Protein AF-A0A942XTR0-F1 (afdb_monomer_lite)

pLDDT: mean 91.57, std 5.48, range [69.88, 97.44]

Structure (mmCIF, N/CA/C/O backbone):
data_AF-A0A942XTR0-F1
#
_entry.id   AF-A0A942XTR0-F1
#
loop_
_atom_site.group_PDB
_atom_site.id
_atom_site.type_symbol
_atom_site.label_atom_id
_atom_site.label_alt_id
_atom_site.label_comp_id
_atom_site.label_asym_id
_atom_site.label_entity_id
_atom_site.label_seq_id
_atom_site.pdbx_PDB_ins_code
_atom_site.Cartn_x
_atom_site.Cartn_y
_atom_site.Cartn_z
_atom_site.occupancy
_atom_site.B_iso_or_equiv
_atom_site.auth_seq_id
_atom_site.auth_comp_id
_atom_site.auth_asym_id
_atom_site.auth_atom_id
_atom_site.pdbx_PDB_model_num
ATOM 1 N N . MET A 1 1 ? -20.293 0.153 22.053 1.00 85.12 1 MET A N 1
ATOM 2 C CA . MET A 1 1 ? -19.085 0.660 22.754 1.00 85.12 1 MET A CA 1
ATOM 3 C C . MET A 1 1 ? -18.920 2.150 22.451 1.00 85.12 1 MET A C 1
ATOM 5 O O . MET A 1 1 ? -19.372 2.569 21.395 1.00 85.12 1 MET A O 1
ATOM 9 N N . LYS A 1 2 ? -18.337 2.951 23.357 1.00 89.31 2 LYS A N 1
ATOM 10 C CA . LYS A 1 2 ? -18.075 4.388 23.121 1.00 89.31 2 LYS A CA 1
ATOM 11 C C . LYS A 1 2 ? -16.704 4.626 22.470 1.00 89.31 2 LYS A C 1
ATOM 13 O O . LYS A 1 2 ? -15.791 3.819 22.650 1.00 89.31 2 LYS A O 1
ATOM 18 N N 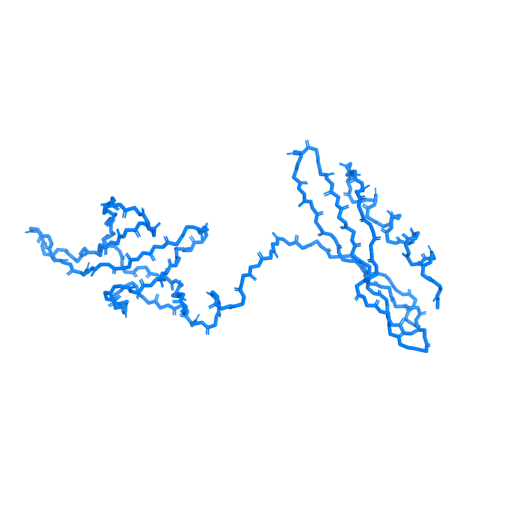. ARG A 1 3 ? -16.548 5.759 21.778 1.00 91.12 3 ARG A N 1
ATOM 19 C CA . ARG A 1 3 ? -15.318 6.154 21.067 1.00 91.12 3 ARG A CA 1
ATOM 20 C C . ARG A 1 3 ? -14.099 6.236 21.989 1.00 91.12 3 ARG A C 1
ATOM 22 O O . ARG A 1 3 ? -13.036 5.737 21.640 1.00 91.12 3 ARG A O 1
ATOM 29 N N . GLU A 1 4 ? -14.256 6.796 23.183 1.00 94.00 4 GLU A N 1
ATOM 30 C CA . GLU A 1 4 ? -13.162 6.980 24.147 1.00 94.00 4 GLU A CA 1
ATOM 31 C C . GLU A 1 4 ? -12.617 5.634 24.640 1.00 94.00 4 GLU A C 1
ATOM 33 O O . GLU A 1 4 ? -11.416 5.466 24.849 1.00 94.00 4 GLU A O 1
ATOM 38 N N . GLN A 1 5 ? -13.502 4.643 24.784 1.00 94.69 5 GLN A N 1
ATOM 39 C CA . GLN A 1 5 ? -13.109 3.289 25.154 1.00 94.69 5 GLN A CA 1
ATOM 40 C C . GLN A 1 5 ? -12.338 2.605 24.021 1.00 94.69 5 GLN A C 1
ATOM 42 O O . GLN A 1 5 ? -11.328 1.961 24.297 1.00 94.69 5 GLN A O 1
ATOM 47 N N . ALA A 1 6 ? -12.771 2.781 22.769 1.00 95.38 6 ALA A N 1
ATOM 48 C CA . ALA A 1 6 ? -12.061 2.259 21.603 1.00 95.38 6 ALA A CA 1
ATOM 49 C C . ALA A 1 6 ? -10.651 2.861 21.483 1.00 95.38 6 ALA A C 1
ATOM 51 O O . ALA A 1 6 ? -9.686 2.127 21.286 1.00 95.38 6 ALA A O 1
ATOM 52 N N . PHE A 1 7 ? -10.509 4.173 21.698 1.00 96.81 7 PHE A N 1
ATOM 53 C CA . PHE A 1 7 ? -9.204 4.842 21.737 1.00 96.81 7 PHE A CA 1
ATOM 54 C C . PHE A 1 7 ? -8.296 4.311 22.836 1.00 96.81 7 PHE A C 1
ATOM 56 O O . PHE A 1 7 ? -7.125 4.043 22.580 1.00 96.81 7 PHE A O 1
ATOM 63 N N . ARG A 1 8 ? -8.829 4.111 24.045 1.00 96.38 8 ARG A N 1
ATOM 64 C CA . ARG A 1 8 ? -8.055 3.529 25.144 1.00 96.38 8 ARG A CA 1
ATOM 65 C C . ARG A 1 8 ? -7.558 2.126 24.795 1.00 96.38 8 ARG A C 1
ATOM 67 O O . ARG A 1 8 ? -6.383 1.852 24.992 1.00 96.38 8 ARG A O 1
ATOM 74 N N . ILE A 1 9 ? -8.429 1.267 24.256 1.00 96.06 9 ILE A N 1
ATOM 75 C CA . ILE A 1 9 ? -8.065 -0.098 23.841 1.00 96.06 9 ILE A CA 1
ATOM 76 C C . ILE A 1 9 ? -6.969 -0.059 22.771 1.00 96.06 9 ILE A C 1
ATOM 78 O O . ILE A 1 9 ? -5.952 -0.728 22.927 1.00 96.06 9 ILE A O 1
ATOM 82 N N . ALA A 1 10 ? -7.143 0.755 21.726 1.00 96.31 10 ALA A N 1
ATOM 83 C CA . ALA A 1 10 ? -6.172 0.869 20.643 1.00 96.31 10 ALA A CA 1
ATOM 84 C C . ALA A 1 10 ? -4.813 1.382 21.133 1.00 96.31 10 ALA A C 1
ATOM 86 O O . ALA A 1 10 ? -3.788 0.788 20.814 1.00 96.31 10 ALA A O 1
ATOM 87 N N . ARG A 1 11 ? -4.807 2.428 21.972 1.00 95.31 11 ARG A N 1
ATOM 88 C CA . ARG A 1 11 ? -3.583 2.970 22.573 1.00 95.31 11 ARG A CA 1
ATOM 89 C C . ARG A 1 11 ? -2.844 1.916 23.389 1.00 95.31 11 ARG A C 1
ATOM 91 O O . ARG A 1 11 ? -1.642 1.758 23.223 1.00 95.31 11 ARG A O 1
ATOM 98 N N . THR A 1 12 ? -3.556 1.208 24.267 1.00 95.00 12 THR A N 1
ATOM 99 C CA . THR A 1 12 ? -2.960 0.169 25.114 1.00 95.00 12 THR A CA 1
ATOM 100 C C . THR A 1 12 ? -2.378 -0.963 24.280 1.00 95.00 12 THR A C 1
ATOM 102 O O . THR A 1 12 ? -1.271 -1.397 24.565 1.00 95.00 12 THR A O 1
ATOM 105 N N . LEU A 1 13 ? -3.095 -1.425 23.255 1.00 94.81 13 LEU A N 1
ATOM 106 C CA . LEU A 1 13 ? -2.636 -2.534 22.424 1.00 94.81 13 LEU A CA 1
ATOM 107 C C . LEU A 1 13 ? -1.425 -2.153 21.563 1.00 94.81 13 LEU A C 1
ATOM 109 O O . LEU A 1 13 ? -0.498 -2.942 21.436 1.00 94.81 13 LEU A O 1
ATOM 113 N N . VAL A 1 14 ? -1.413 -0.946 20.994 1.00 93.56 14 VAL A N 1
ATOM 114 C CA . VAL A 1 14 ? -0.281 -0.458 20.192 1.00 93.56 14 VAL A CA 1
ATOM 115 C C . VAL A 1 14 ? 0.947 -0.236 21.075 1.00 93.56 14 VAL A C 1
ATOM 117 O O . VAL A 1 14 ? 2.015 -0.730 20.751 1.00 93.56 14 VAL A O 1
ATOM 120 N N . ALA A 1 15 ? 0.803 0.367 22.257 1.00 91.00 15 ALA A N 1
ATOM 121 C CA . ALA A 1 15 ? 1.924 0.547 23.187 1.00 91.00 15 ALA A CA 1
ATOM 122 C C . ALA A 1 15 ? 2.555 -0.773 23.692 1.00 91.00 15 ALA A C 1
ATOM 124 O O . ALA A 1 15 ? 3.619 -0.743 24.297 1.00 91.00 15 ALA A O 1
ATOM 125 N N . GLN A 1 16 ? 1.917 -1.931 23.473 1.00 89.75 16 GLN A N 1
ATOM 126 C CA . GLN A 1 16 ? 2.488 -3.242 23.805 1.00 89.75 16 GLN A CA 1
ATOM 127 C C . GLN A 1 16 ? 3.433 -3.794 22.727 1.00 89.75 16 GLN A C 1
ATOM 129 O O . GLN A 1 16 ? 4.102 -4.792 22.989 1.00 89.75 16 GLN A O 1
ATOM 134 N N . THR A 1 17 ? 3.477 -3.222 21.517 1.00 80.00 17 THR A N 1
ATOM 135 C CA . THR A 1 17 ? 4.230 -3.833 20.410 1.00 80.00 17 THR A CA 1
ATOM 136 C C . THR A 1 17 ? 5.733 -3.604 20.467 1.00 80.00 17 THR A C 1
ATOM 138 O O . THR A 1 17 ? 6.472 -4.475 20.020 1.00 80.00 17 THR A O 1
ATOM 141 N N . SER A 1 18 ? 6.180 -2.442 20.950 1.00 69.88 18 SER A N 1
ATOM 142 C CA . SER A 1 18 ? 7.590 -2.047 21.084 1.00 69.88 18 SER A CA 1
ATOM 143 C C . SER A 1 18 ? 7.665 -0.650 21.723 1.00 69.88 18 SER A C 1
ATOM 145 O O . SER A 1 18 ? 6.623 -0.064 22.033 1.00 69.88 18 SER A O 1
ATOM 147 N N . ASP A 1 19 ? 8.872 -0.111 21.874 1.00 79.88 19 ASP A N 1
ATOM 148 C CA . ASP A 1 19 ? 9.129 1.275 22.258 1.00 79.88 19 ASP A CA 1
ATOM 149 C C . ASP A 1 19 ? 8.780 2.201 21.081 1.00 79.88 19 ASP A C 1
ATOM 151 O O . ASP A 1 19 ? 9.604 2.552 20.241 1.00 79.88 19 ASP A O 1
ATOM 155 N N . ILE A 1 20 ? 7.492 2.534 20.980 1.00 86.06 20 ILE A N 1
ATOM 156 C CA . ILE A 1 20 ? 6.943 3.442 19.970 1.00 86.06 20 ILE A CA 1
ATOM 157 C C . ILE A 1 20 ? 6.263 4.638 20.632 1.00 86.06 20 ILE A C 1
ATOM 159 O O . ILE A 1 20 ? 5.538 4.505 21.623 1.00 86.06 20 ILE A O 1
ATOM 163 N N . GLU A 1 21 ? 6.445 5.818 20.049 1.00 91.38 21 GLU A N 1
ATOM 164 C CA . GLU A 1 21 ? 5.759 7.033 20.471 1.00 91.38 21 GLU A CA 1
ATOM 165 C C . GLU A 1 21 ? 4.464 7.201 19.673 1.00 91.38 21 GLU A C 1
ATOM 167 O O . GLU A 1 21 ? 4.477 7.356 18.456 1.00 91.38 21 GLU A O 1
ATOM 172 N N . ILE A 1 22 ? 3.314 7.170 20.348 1.00 92.81 22 ILE A N 1
ATOM 173 C CA . ILE A 1 22 ? 2.017 7.362 19.686 1.00 92.81 22 ILE A CA 1
ATOM 174 C C . ILE A 1 22 ? 1.783 8.854 19.432 1.00 92.81 22 ILE A C 1
ATOM 176 O O . ILE A 1 22 ? 1.663 9.627 20.383 1.00 92.81 22 ILE A O 1
ATOM 180 N N . VAL A 1 23 ? 1.624 9.221 18.159 1.00 93.81 23 VAL A N 1
ATOM 181 C CA . VAL A 1 23 ? 1.456 10.607 17.698 1.00 93.81 23 VAL A CA 1
ATOM 182 C C . VAL A 1 23 ? -0.016 10.972 17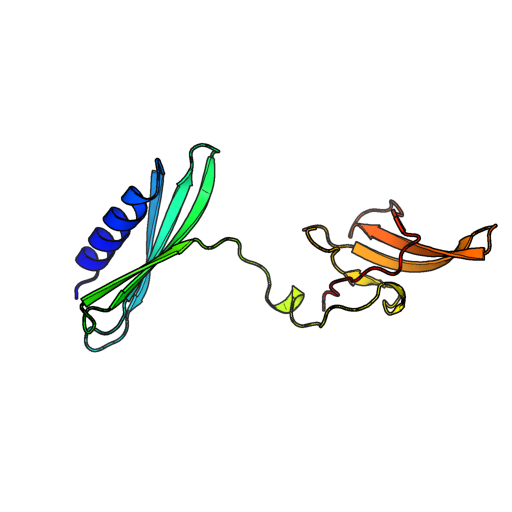.507 1.00 93.81 23 VAL A C 1
ATOM 184 O O . VAL A 1 23 ? -0.454 12.027 17.961 1.00 93.81 23 VAL A O 1
ATOM 187 N N . ASP A 1 24 ? -0.799 10.106 16.857 1.00 95.31 24 ASP A N 1
ATOM 188 C CA . ASP A 1 24 ? -2.217 10.358 16.566 1.00 95.31 24 ASP A CA 1
ATOM 189 C C . ASP A 1 24 ? -3.064 9.087 16.706 1.00 95.31 24 ASP A C 1
ATOM 191 O O . ASP A 1 24 ? -2.611 7.968 16.455 1.00 95.31 24 ASP A O 1
ATOM 195 N N . ILE A 1 25 ? -4.327 9.262 17.100 1.00 96.56 25 ILE A N 1
ATOM 196 C CA . ILE A 1 25 ? -5.318 8.187 17.195 1.00 96.56 25 ILE A CA 1
ATOM 197 C C . ILE A 1 25 ? -6.650 8.685 16.639 1.00 96.56 25 ILE A C 1
ATOM 199 O O . ILE A 1 25 ? -7.256 9.624 17.160 1.00 96.56 25 ILE A O 1
ATOM 203 N N . LYS A 1 26 ? -7.184 7.979 15.639 1.00 96.62 26 LYS A N 1
ATOM 204 C CA . LYS A 1 26 ? -8.453 8.3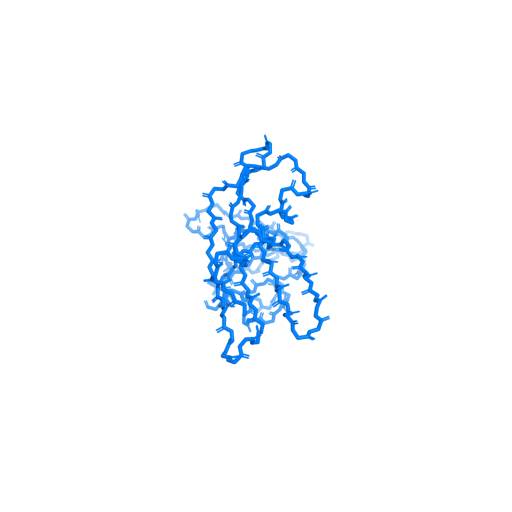36 14.992 1.00 96.62 26 LYS A CA 1
ATOM 205 C C . LYS A 1 26 ? -9.338 7.132 14.705 1.00 96.62 26 LYS A C 1
ATOM 207 O O . LYS A 1 26 ? -8.867 6.037 14.420 1.00 96.62 26 LYS A O 1
ATOM 212 N N . ILE A 1 27 ? -10.655 7.336 14.759 1.00 96.06 27 ILE A N 1
ATOM 213 C CA . ILE A 1 27 ? -11.615 6.321 14.310 1.00 96.06 27 ILE A CA 1
ATOM 214 C C . ILE A 1 27 ? -11.620 6.330 12.783 1.00 96.06 27 ILE A C 1
ATOM 216 O O . ILE A 1 27 ? -11.901 7.364 12.181 1.00 96.06 27 ILE A O 1
ATOM 220 N N . LYS A 1 28 ? -11.329 5.180 12.174 1.00 94.44 28 LYS A N 1
ATOM 221 C CA . LYS A 1 28 ? -11.447 4.959 10.728 1.00 94.44 28 LYS A CA 1
ATOM 222 C C . LYS A 1 28 ? -12.861 4.515 10.358 1.00 94.44 28 LYS A C 1
ATOM 224 O O . LYS A 1 28 ? -13.413 4.988 9.373 1.00 94.44 28 LYS A O 1
ATOM 229 N N . CYS A 1 29 ? -13.444 3.626 11.158 1.00 93.31 29 CYS A N 1
ATOM 230 C CA . CYS A 1 29 ? -14.797 3.121 10.959 1.00 93.31 29 CYS A CA 1
ATOM 231 C C . CYS A 1 29 ? -15.452 2.816 12.310 1.00 93.31 29 CYS A C 1
ATOM 233 O O . CYS A 1 29 ? -14.780 2.370 13.241 1.00 93.31 29 CYS A O 1
ATOM 235 N N . MET A 1 30 ? -16.758 3.047 12.410 1.00 93.06 30 MET A N 1
ATOM 236 C CA . MET A 1 30 ? -17.578 2.611 13.535 1.00 93.06 30 MET A CA 1
ATOM 237 C C . MET A 1 30 ? -18.923 2.145 12.987 1.00 93.06 30 MET A C 1
ATOM 239 O O . MET A 1 30 ? -19.720 2.960 12.522 1.00 93.06 30 MET A O 1
ATOM 243 N N . GLU A 1 31 ? -19.155 0.837 13.009 1.00 92.62 31 GLU A N 1
ATOM 244 C CA . GLU A 1 31 ? -20.409 0.258 12.543 1.00 92.62 31 GLU A CA 1
ATOM 245 C C . GLU A 1 31 ? -21.578 0.632 13.474 1.00 92.62 31 GLU A C 1
ATOM 247 O O . GLU A 1 31 ? -21.394 0.836 14.685 1.00 92.62 31 GLU A O 1
ATOM 252 N N . PRO A 1 32 ? -22.806 0.730 12.935 1.00 87.50 32 PRO A N 1
ATOM 253 C CA . PRO A 1 32 ? -23.992 1.004 13.735 1.00 87.50 32 PRO A CA 1
ATOM 254 C C . PRO A 1 32 ? -24.289 -0.131 14.728 1.00 87.50 32 PRO A C 1
ATOM 256 O O . PRO A 1 32 ? -23.688 -1.202 14.694 1.00 87.50 32 PRO A O 1
ATOM 259 N N . ALA A 1 33 ? -25.231 0.116 15.643 1.00 85.75 33 ALA A N 1
ATOM 260 C CA . ALA A 1 33 ? -25.711 -0.860 16.631 1.00 85.75 33 ALA A CA 1
ATOM 261 C C . ALA A 1 33 ? -24.616 -1.493 17.522 1.00 85.75 33 ALA A C 1
ATOM 263 O O . ALA A 1 33 ? -24.826 -2.543 18.122 1.00 85.75 33 ALA A O 1
ATOM 264 N N . GLY A 1 34 ? -23.462 -0.832 17.661 1.00 81.00 34 GLY A N 1
ATOM 265 C CA . GLY A 1 34 ? -22.353 -1.342 18.466 1.00 81.00 34 GLY A CA 1
ATOM 266 C C . GLY A 1 34 ? -21.551 -2.453 17.791 1.00 81.00 34 GLY A C 1
ATOM 267 O O . GLY A 1 34 ? -20.923 -3.229 18.511 1.00 81.00 34 GLY A O 1
ATOM 268 N N . GLY A 1 35 ? -21.577 -2.506 16.454 1.00 89.69 35 GLY A N 1
ATOM 269 C CA . GLY A 1 35 ? -20.741 -3.385 15.641 1.00 89.69 35 GLY A CA 1
ATOM 270 C C . GLY A 1 35 ? -19.249 -3.044 15.702 1.00 89.69 35 GLY A C 1
ATOM 271 O O . GLY A 1 35 ? -18.758 -2.430 16.658 1.00 89.69 35 GLY A O 1
ATOM 272 N N . ARG A 1 36 ? -18.509 -3.471 14.678 1.00 94.69 36 ARG A N 1
ATOM 273 C CA . ARG A 1 36 ? -17.050 -3.363 14.648 1.00 94.69 36 ARG A CA 1
ATOM 274 C C . ARG A 1 36 ? -16.577 -1.917 14.615 1.00 94.69 36 ARG A C 1
ATOM 276 O O . ARG A 1 36 ? -17.194 -1.032 14.020 1.00 94.69 36 ARG A O 1
ATOM 283 N N . ILE A 1 37 ? -15.440 -1.687 15.260 1.00 96.56 37 ILE A N 1
ATOM 284 C CA . ILE A 1 37 ? -14.783 -0.384 15.316 1.00 96.56 37 ILE A CA 1
ATOM 285 C C . ILE A 1 37 ? -13.351 -0.555 14.835 1.00 96.56 37 ILE A C 1
ATOM 287 O O . ILE A 1 37 ? -12.609 -1.371 15.377 1.00 96.56 37 ILE A O 1
ATOM 291 N N . THR A 1 38 ? -12.945 0.240 13.852 1.00 97.00 38 THR A N 1
ATOM 292 C CA . THR A 1 38 ? -11.557 0.293 13.387 1.00 97.00 38 THR A CA 1
ATOM 293 C C . THR A 1 38 ? -10.941 1.614 13.815 1.00 97.00 38 THR A C 1
ATOM 295 O O . THR A 1 38 ? -11.440 2.688 13.468 1.00 97.00 38 THR A O 1
ATOM 298 N N . VAL A 1 39 ? -9.839 1.539 14.551 1.00 97.38 39 VAL A N 1
ATOM 299 C CA . VAL A 1 39 ? -9.057 2.685 15.016 1.00 97.38 39 VAL A CA 1
ATOM 300 C C . VAL A 1 39 ? -7.719 2.678 14.290 1.00 97.38 39 VAL A C 1
ATOM 302 O O . VAL A 1 39 ? -7.029 1.665 14.287 1.00 97.38 39 VAL A O 1
ATOM 305 N N . ALA A 1 40 ? -7.352 3.796 13.674 1.00 96.75 40 ALA A N 1
ATOM 306 C CA . ALA A 1 40 ? -6.010 4.005 13.153 1.00 96.75 40 ALA A CA 1
ATOM 307 C C . ALA A 1 40 ? -5.156 4.695 14.220 1.00 96.75 40 ALA A C 1
ATOM 309 O O . ALA A 1 40 ? -5.619 5.643 14.861 1.00 96.75 40 ALA A O 1
ATOM 310 N N . VAL A 1 41 ? -3.930 4.214 14.392 1.00 95.94 41 VAL A N 1
ATOM 311 C CA . VAL A 1 41 ? -2.935 4.765 15.313 1.00 95.94 41 VAL A CA 1
ATOM 312 C C . VAL A 1 41 ? -1.673 5.049 14.514 1.00 95.94 41 VAL A C 1
ATOM 314 O O . VAL A 1 41 ? -1.107 4.132 13.922 1.00 95.94 41 VAL A O 1
ATOM 317 N N . ASP A 1 42 ? -1.269 6.311 14.474 1.00 94.50 42 ASP A N 1
ATOM 318 C CA . ASP A 1 42 ? -0.020 6.743 13.854 1.00 94.50 42 ASP A CA 1
ATOM 319 C C . ASP A 1 42 ? 1.025 6.908 14.976 1.00 94.50 42 ASP A C 1
ATOM 321 O O . ASP A 1 42 ? 0.732 7.497 16.024 1.00 94.50 42 ASP A O 1
ATOM 325 N N . ALA A 1 43 ? 2.211 6.332 14.794 1.00 92.62 43 ALA A N 1
ATOM 326 C CA . ALA A 1 43 ? 3.274 6.285 15.792 1.00 92.62 43 ALA A CA 1
ATOM 327 C C . ALA A 1 43 ? 4.653 6.467 15.145 1.00 92.62 43 ALA A C 1
ATOM 329 O O . ALA A 1 43 ? 4.814 6.222 13.954 1.00 92.62 43 ALA A O 1
ATOM 330 N N . VAL A 1 44 ? 5.641 6.866 15.936 1.00 90.69 44 VAL A N 1
ATOM 331 C CA . VAL A 1 44 ? 7.044 6.981 15.527 1.00 90.69 44 VAL A CA 1
ATOM 332 C C . VAL A 1 44 ? 7.843 5.904 16.254 1.00 90.69 44 VAL A C 1
ATOM 334 O O . VAL A 1 44 ? 7.620 5.666 17.444 1.00 90.69 44 VAL A O 1
ATOM 337 N N . ASN A 1 45 ? 8.709 5.199 15.529 1.00 85.81 45 ASN A N 1
ATOM 338 C CA . ASN A 1 45 ? 9.604 4.192 16.103 1.00 85.81 45 ASN A CA 1
ATOM 339 C C . ASN A 1 45 ? 10.981 4.792 16.450 1.00 85.81 45 ASN A C 1
ATOM 341 O O . ASN A 1 45 ? 11.240 5.963 16.190 1.00 85.81 45 ASN A O 1
ATOM 345 N N . GLU A 1 46 ? 11.875 3.991 17.033 1.00 84.31 46 GLU A N 1
ATOM 346 C CA . GLU A 1 46 ? 13.225 4.434 17.427 1.00 84.31 46 GLU A CA 1
ATOM 347 C C . GLU A 1 46 ? 14.094 4.949 16.262 1.00 84.31 46 GLU A C 1
ATOM 349 O O . GLU A 1 46 ? 15.069 5.661 16.494 1.00 84.31 46 GLU A O 1
ATOM 354 N N . GLU A 1 47 ? 13.757 4.600 15.018 1.00 84.75 47 GLU A N 1
ATOM 355 C CA . GLU A 1 47 ? 14.454 5.041 13.804 1.00 84.75 47 GLU A CA 1
ATOM 356 C C . GLU A 1 47 ? 13.844 6.331 13.213 1.00 84.75 47 GLU A C 1
ATOM 358 O O . GLU A 1 47 ? 14.143 6.696 12.076 1.00 84.75 47 GLU A O 1
ATOM 363 N N . ASP A 1 48 ? 12.978 7.020 13.968 1.00 80.06 48 ASP A N 1
ATOM 364 C CA . ASP A 1 48 ? 12.178 8.174 13.530 1.00 80.06 48 ASP A CA 1
ATOM 365 C C . ASP A 1 48 ? 11.277 7.873 12.309 1.00 80.06 48 ASP A C 1
ATOM 367 O O . ASP A 1 48 ? 10.794 8.780 11.617 1.00 80.06 48 ASP A O 1
ATOM 371 N N . GLU A 1 49 ? 11.001 6.594 12.032 1.00 83.94 49 GLU A N 1
ATOM 372 C CA . GLU A 1 49 ? 10.088 6.198 10.965 1.00 83.94 49 GLU A CA 1
ATOM 373 C C . GLU A 1 49 ? 8.633 6.240 11.444 1.00 83.94 49 GLU A C 1
ATOM 375 O O . GLU A 1 49 ? 8.279 5.784 12.536 1.00 83.94 49 GLU A O 1
ATOM 380 N N . ASN A 1 50 ? 7.760 6.760 10.578 1.00 88.06 50 ASN A N 1
ATOM 381 C CA . ASN A 1 50 ? 6.327 6.820 10.838 1.00 88.06 50 ASN A CA 1
ATOM 382 C C . ASN A 1 50 ? 5.676 5.460 10.574 1.00 88.06 50 ASN A C 1
ATOM 384 O O . ASN A 1 50 ? 5.433 5.069 9.429 1.00 88.06 50 ASN A O 1
ATOM 388 N N . ASP A 1 51 ? 5.319 4.780 11.652 1.00 91.06 51 ASP A N 1
ATOM 389 C CA . ASP A 1 51 ? 4.516 3.576 11.636 1.00 91.06 51 ASP A CA 1
ATOM 390 C C . ASP A 1 51 ? 3.023 3.897 11.694 1.00 91.06 51 ASP A C 1
ATOM 392 O O . ASP A 1 51 ? 2.560 4.789 12.407 1.00 91.06 51 ASP A O 1
ATOM 396 N N . ARG A 1 52 ? 2.230 3.085 10.995 1.00 93.44 52 ARG A N 1
ATOM 397 C CA . ARG A 1 52 ? 0.773 3.138 11.085 1.00 93.44 52 ARG A CA 1
ATOM 398 C C . ARG A 1 52 ? 0.193 1.784 11.442 1.00 93.44 52 ARG A C 1
ATOM 400 O O . ARG A 1 52 ? 0.474 0.776 10.794 1.00 93.44 52 ARG A O 1
ATOM 407 N N . TYR A 1 53 ? -0.685 1.785 12.432 1.00 94.56 53 TYR A N 1
ATOM 408 C CA . TYR A 1 53 ? -1.383 0.611 12.930 1.00 94.56 53 TYR A CA 1
ATOM 409 C C . TYR A 1 53 ? -2.893 0.756 12.749 1.00 94.56 53 TYR A C 1
ATOM 411 O O . TYR A 1 53 ? -3.452 1.847 12.860 1.00 94.56 53 TYR A O 1
ATOM 419 N N . GLU A 1 54 ? -3.569 -0.361 12.501 1.00 96.75 54 GLU A N 1
ATOM 420 C CA . GLU A 1 54 ? -5.026 -0.462 12.522 1.00 96.75 54 GLU A CA 1
ATOM 421 C C . GLU A 1 54 ? -5.450 -1.480 13.578 1.00 96.75 54 GLU A C 1
ATOM 423 O O . GLU A 1 54 ? -5.074 -2.653 13.524 1.00 96.75 54 GLU A O 1
ATOM 428 N N . VAL A 1 55 ? -6.233 -1.009 14.545 1.00 97.06 55 VAL A N 1
ATOM 429 C CA . VAL A 1 55 ? -6.826 -1.814 15.609 1.00 97.06 55 VAL A CA 1
ATOM 430 C C . VAL A 1 55 ? -8.292 -2.038 15.283 1.00 97.06 55 VAL A C 1
ATOM 432 O O . VAL A 1 55 ? -9.070 -1.088 15.205 1.00 97.06 55 VAL A O 1
ATOM 435 N N . GLU A 1 56 ? -8.674 -3.294 15.104 1.00 97.44 56 GLU A N 1
ATOM 436 C CA . GLU A 1 56 ? -10.056 -3.703 14.874 1.00 97.44 56 GLU A CA 1
ATOM 437 C C . GLU A 1 56 ? -10.623 -4.287 16.167 1.00 97.44 56 GLU A C 1
ATOM 439 O O . GLU A 1 56 ? -10.069 -5.235 16.722 1.00 97.44 56 GLU A O 1
ATOM 444 N N . ILE A 1 57 ? -11.711 -3.702 16.658 1.00 97.38 57 ILE A N 1
ATOM 445 C CA . ILE A 1 57 ? -12.395 -4.093 17.888 1.00 97.38 57 ILE A CA 1
ATOM 446 C C . ILE A 1 57 ? -13.764 -4.631 17.493 1.00 97.38 57 ILE A C 1
ATOM 448 O O . ILE A 1 57 ? -14.559 -3.912 16.885 1.00 97.38 57 ILE A O 1
ATOM 452 N N . ASP A 1 58 ? -14.054 -5.867 17.882 1.00 95.94 58 ASP A N 1
ATOM 453 C CA . ASP A 1 58 ? -15.364 -6.492 17.728 1.00 95.94 58 ASP A CA 1
ATOM 454 C C . ASP A 1 58 ? -15.970 -6.725 19.122 1.00 95.94 58 ASP A C 1
ATOM 456 O O . ASP A 1 58 ? -15.626 -7.702 19.799 1.00 95.94 58 ASP A O 1
ATOM 460 N N . PRO A 1 59 ? -16.854 -5.822 19.591 1.00 92.94 59 PRO A N 1
ATOM 461 C CA . PRO A 1 59 ? -17.495 -5.966 20.893 1.00 92.94 59 PRO A CA 1
ATOM 462 C C . PRO A 1 59 ? -18.419 -7.184 20.971 1.00 92.94 59 PRO A C 1
ATOM 464 O O . PRO A 1 59 ? -18.622 -7.710 22.062 1.00 92.94 59 PRO A O 1
ATOM 467 N N . THR A 1 60 ? -18.983 -7.626 19.841 1.00 92.06 60 THR A N 1
ATOM 468 C CA . THR A 1 60 ? -19.934 -8.747 19.796 1.00 92.06 60 THR A CA 1
ATOM 469 C C . THR A 1 60 ? -19.226 -10.091 19.916 1.00 92.06 60 THR A C 1
ATOM 471 O O . THR A 1 60 ? -19.700 -10.976 20.624 1.00 92.06 60 THR A O 1
ATOM 474 N N . ALA A 1 61 ? -18.049 -10.208 19.299 1.00 94.69 61 ALA A N 1
ATOM 475 C CA . ALA A 1 61 ? -17.175 -11.370 19.412 1.00 94.69 61 ALA A CA 1
ATOM 476 C C . ALA A 1 61 ? -16.227 -11.302 20.625 1.00 94.69 61 ALA A C 1
ATOM 478 O O . ALA A 1 61 ? -15.475 -12.245 20.863 1.00 94.69 61 ALA A O 1
ATOM 479 N N . ASN A 1 62 ? -16.244 -10.198 21.385 1.00 94.75 62 ASN A N 1
ATOM 480 C CA . ASN A 1 62 ? -15.298 -9.914 22.466 1.00 94.75 62 ASN A CA 1
ATOM 481 C C . ASN A 1 62 ? -13.831 -10.102 22.027 1.00 94.75 62 ASN A C 1
ATOM 483 O O . ASN A 1 62 ? -13.038 -10.761 22.700 1.00 94.75 62 ASN A O 1
ATOM 487 N N . SER A 1 63 ? -13.472 -9.540 20.871 1.00 96.38 63 SER A N 1
ATOM 488 C CA . SER A 1 63 ? -12.140 -9.708 20.282 1.00 96.38 63 SER A CA 1
ATOM 489 C C . SER A 1 63 ? -11.529 -8.385 19.836 1.00 96.38 63 SER A C 1
ATOM 491 O O . SER A 1 63 ? -12.241 -7.455 19.453 1.00 96.38 63 SER A O 1
ATOM 493 N N . VAL A 1 64 ? -10.199 -8.319 19.854 1.00 96.94 64 VAL A N 1
ATOM 494 C CA . VAL A 1 64 ? -9.420 -7.215 19.290 1.00 96.94 64 VAL A CA 1
ATOM 495 C C . VAL A 1 64 ? -8.288 -7.776 18.434 1.00 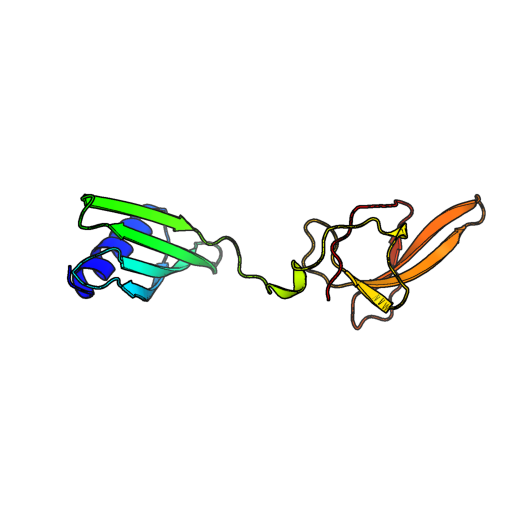96.94 64 VAL A C 1
ATOM 497 O O . VAL A 1 64 ? -7.665 -8.769 18.806 1.00 96.94 64 VAL A O 1
ATOM 500 N N . SER A 1 65 ? -8.024 -7.151 17.289 1.00 96.50 65 SER A N 1
ATOM 501 C CA . SER A 1 65 ? -6.880 -7.474 16.436 1.00 96.50 65 SER A CA 1
ATOM 502 C C . SER A 1 65 ? -6.088 -6.221 16.083 1.00 96.50 65 SER A C 1
ATOM 504 O O . SER A 1 65 ? -6.627 -5.114 16.056 1.00 96.50 65 SER A O 1
ATOM 506 N N . LEU A 1 66 ? -4.796 -6.407 15.825 1.00 95.56 66 LEU A N 1
ATOM 507 C CA . LEU A 1 66 ? -3.853 -5.355 15.473 1.00 95.56 66 LEU A CA 1
ATOM 508 C C . LEU A 1 66 ? -3.174 -5.703 14.148 1.00 95.56 66 LEU A C 1
ATOM 510 O O . LEU A 1 66 ? -2.696 -6.823 13.968 1.00 95.56 66 LEU A O 1
ATOM 514 N N . LYS A 1 67 ? -3.105 -4.735 13.234 1.00 94.62 67 LYS A N 1
ATOM 515 C CA . LYS A 1 67 ? -2.423 -4.850 11.938 1.00 94.62 67 LYS A CA 1
ATOM 516 C C . LYS A 1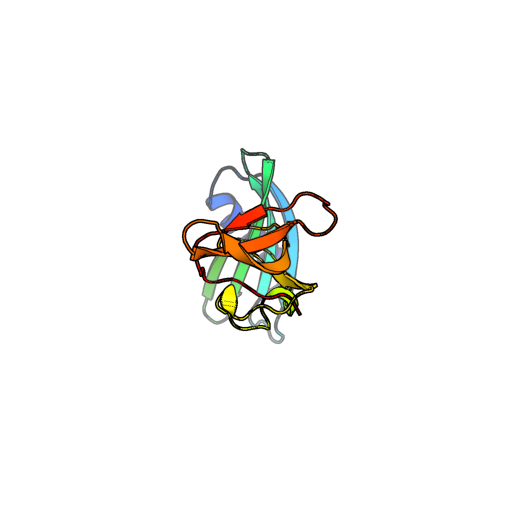 67 ? -1.466 -3.668 11.772 1.00 94.62 67 LYS A C 1
ATOM 518 O O . LYS A 1 67 ? -1.858 -2.537 12.039 1.00 94.62 67 LYS A O 1
ATOM 523 N N . LYS A 1 68 ? -0.235 -3.905 11.307 1.00 93.19 68 LYS A N 1
ATOM 524 C CA . LYS A 1 68 ? 0.698 -2.838 10.897 1.00 93.19 68 LYS A CA 1
ATOM 525 C C . LYS A 1 68 ? 0.560 -2.597 9.394 1.00 93.19 68 LYS A C 1
ATOM 527 O O . LYS A 1 68 ? 0.699 -3.532 8.606 1.00 93.19 68 LYS A O 1
ATOM 532 N N . VAL A 1 69 ? 0.298 -1.357 8.997 1.00 91.44 69 VAL A N 1
ATOM 533 C CA . VAL A 1 69 ? 0.266 -0.931 7.594 1.00 91.44 69 VAL A CA 1
ATOM 534 C C . VAL A 1 69 ? 1.708 -0.770 7.120 1.00 91.44 69 VAL A C 1
ATOM 536 O O . VAL A 1 69 ? 2.455 0.034 7.665 1.00 91.44 69 VAL A O 1
ATOM 539 N N . LYS A 1 70 ? 2.116 -1.559 6.122 1.00 86.75 70 LYS A N 1
ATOM 540 C CA . LYS A 1 70 ? 3.496 -1.553 5.600 1.00 86.75 70 LYS A CA 1
ATOM 541 C C . LYS A 1 70 ? 3.769 -0.457 4.572 1.00 86.75 70 LYS A C 1
ATOM 543 O O . LYS A 1 70 ? 4.922 -0.136 4.328 1.00 86.75 70 LYS A O 1
ATOM 548 N N . GLY A 1 71 ? 2.723 0.095 3.972 1.00 82.38 71 GLY A N 1
ATOM 549 C CA . GLY A 1 71 ? 2.829 1.142 2.970 1.00 82.38 71 GLY A CA 1
ATOM 550 C C . GLY A 1 71 ? 1.457 1.528 2.441 1.00 82.38 71 GLY A C 1
ATOM 551 O O . GLY A 1 71 ? 0.476 0.805 2.625 1.00 82.38 71 GLY A O 1
ATOM 552 N N . SER A 1 72 ? 1.388 2.690 1.805 1.00 81.19 72 SER A N 1
ATOM 553 C CA . SER A 1 72 ? 0.238 3.138 1.024 1.00 81.19 72 SER A CA 1
ATOM 554 C C . SER A 1 72 ? 0.740 3.476 -0.368 1.00 81.19 72 SER A C 1
ATOM 556 O O . SER A 1 72 ? 1.722 4.201 -0.509 1.00 81.19 72 SER A O 1
ATOM 558 N N . TYR A 1 73 ? 0.079 2.932 -1.380 1.00 82.31 73 TYR A N 1
ATOM 559 C CA . TYR A 1 73 ? 0.463 3.093 -2.776 1.00 82.31 73 TYR A CA 1
ATOM 560 C C . TYR A 1 73 ? -0.754 3.525 -3.590 1.00 82.31 73 TYR A C 1
ATOM 562 O O . TYR A 1 73 ? -1.892 3.334 -3.151 1.00 82.31 73 TYR A O 1
ATOM 570 N N . SER A 1 74 ? -0.526 4.126 -4.757 1.00 81.31 74 SER A N 1
ATOM 571 C CA . SER A 1 74 ? -1.630 4.497 -5.641 1.00 81.31 74 SER A CA 1
ATOM 572 C C . SER A 1 74 ? -2.219 3.245 -6.285 1.00 81.31 74 SER A C 1
ATOM 574 O O . SER A 1 74 ? -1.472 2.423 -6.808 1.00 81.31 74 SER A O 1
ATOM 576 N N . LEU A 1 75 ? -3.549 3.109 -6.271 1.00 83.50 75 LEU A N 1
ATOM 577 C CA . LEU A 1 75 ? -4.243 1.987 -6.911 1.00 83.50 75 LEU A CA 1
ATOM 578 C C . LEU A 1 75 ? -3.884 1.883 -8.399 1.00 83.50 75 LEU A C 1
ATOM 580 O O . LEU A 1 75 ? -3.623 0.785 -8.882 1.00 83.50 75 LEU A O 1
ATOM 584 N N . ASP A 1 76 ? -3.813 3.023 -9.089 1.00 80.88 76 ASP A N 1
ATOM 585 C CA . ASP A 1 76 ? -3.565 3.102 -10.534 1.00 80.88 76 ASP A CA 1
ATOM 586 C C . ASP A 1 76 ? -2.217 2.485 -10.944 1.00 80.88 76 ASP A C 1
ATOM 588 O O . ASP A 1 76 ? -2.072 1.979 -12.054 1.00 80.88 76 ASP A O 1
ATOM 592 N N . GLU A 1 77 ? -1.237 2.458 -10.033 1.00 76.38 77 GLU A N 1
ATOM 593 C CA . GLU A 1 77 ? 0.068 1.825 -10.270 1.00 76.38 77 GLU A CA 1
ATOM 594 C C . GLU A 1 77 ? 0.004 0.291 -10.300 1.00 76.38 77 GLU A C 1
ATOM 596 O O . GLU A 1 77 ? 0.958 -0.344 -10.742 1.00 76.38 77 GLU A O 1
ATOM 601 N N . TYR A 1 78 ? -1.094 -0.302 -9.826 1.00 80.81 78 TYR A N 1
ATOM 602 C CA . TYR A 1 78 ? -1.280 -1.750 -9.692 1.00 80.81 78 TYR A CA 1
ATOM 603 C C . TYR A 1 78 ? -2.508 -2.270 -10.450 1.00 80.81 78 TYR A C 1
ATOM 605 O O . TYR A 1 78 ? -2.869 -3.435 -10.298 1.00 80.81 78 TYR A O 1
ATOM 613 N N . LEU A 1 79 ? -3.166 -1.429 -11.257 1.00 85.94 79 LEU A N 1
ATOM 614 C CA . LEU A 1 79 ? -4.286 -1.861 -12.101 1.00 85.94 79 LEU A CA 1
ATOM 615 C C . LEU A 1 79 ? -3.832 -2.712 -13.290 1.00 85.94 79 LEU A C 1
ATOM 617 O O . LEU A 1 79 ? -4.609 -3.524 -13.788 1.00 85.94 79 LEU A O 1
ATOM 621 N N . ASN A 1 80 ? -2.594 -2.528 -13.745 1.00 87.12 80 ASN A N 1
ATOM 622 C CA . ASN A 1 80 ? -2.038 -3.314 -14.835 1.00 87.12 80 ASN A CA 1
ATOM 623 C C . ASN A 1 80 ? -1.336 -4.566 -14.304 1.00 87.12 80 ASN A C 1
ATOM 625 O O . ASN A 1 80 ? -0.657 -4.531 -13.275 1.00 87.12 80 ASN A O 1
ATOM 629 N N . GLU A 1 81 ? -1.452 -5.663 -15.047 1.00 90.44 81 GLU A N 1
ATOM 630 C CA . GLU A 1 81 ? -0.727 -6.890 -14.736 1.00 90.44 81 GLU A CA 1
ATOM 631 C C . GLU A 1 81 ? 0.784 -6.724 -14.983 1.00 90.44 81 GLU A C 1
ATOM 633 O O . GLU A 1 81 ? 1.191 -5.973 -15.879 1.00 90.44 81 GLU A O 1
ATOM 638 N N . PRO A 1 82 ? 1.638 -7.422 -14.211 1.00 93.19 82 PRO A N 1
ATOM 639 C CA . PRO A 1 82 ? 3.059 -7.499 -14.515 1.00 93.19 82 PRO A CA 1
ATOM 640 C C . PRO A 1 82 ? 3.283 -8.072 -15.916 1.00 93.19 82 PRO A C 1
ATOM 642 O O . PRO A 1 82 ? 2.615 -9.023 -16.321 1.00 93.19 82 PRO A O 1
ATOM 645 N N . MET A 1 83 ? 4.256 -7.525 -16.638 1.00 94.81 83 MET A N 1
ATOM 646 C CA . MET A 1 83 ? 4.599 -7.968 -17.993 1.00 94.81 83 MET A CA 1
ATOM 647 C C . MET A 1 83 ? 6.110 -8.096 -18.166 1.00 94.81 83 MET A C 1
ATOM 649 O O . MET A 1 83 ? 6.885 -7.731 -17.278 1.00 94.81 83 MET A O 1
ATOM 653 N N . ARG A 1 84 ? 6.558 -8.636 -19.297 1.00 96.25 84 ARG A N 1
ATOM 654 C CA . ARG A 1 84 ? 7.978 -8.668 -19.649 1.00 96.25 84 ARG A CA 1
ATOM 655 C C . ARG A 1 84 ? 8.439 -7.315 -20.170 1.00 96.25 84 ARG A C 1
ATOM 657 O O . ARG A 1 84 ? 7.711 -6.597 -20.849 1.00 96.25 84 ARG A O 1
ATOM 664 N N . MET A 1 85 ? 9.695 -6.979 -19.896 1.00 95.25 85 MET A N 1
ATOM 665 C CA . MET A 1 85 ? 10.322 -5.755 -20.398 1.00 95.25 85 MET A CA 1
ATOM 666 C C . MET A 1 85 ? 10.332 -5.683 -21.936 1.00 95.25 85 MET A C 1
ATOM 668 O O . MET A 1 85 ? 10.318 -4.591 -22.504 1.00 95.25 85 MET A O 1
ATOM 672 N N . SER A 1 86 ? 10.340 -6.829 -22.616 1.00 95.00 86 SER A N 1
ATOM 673 C CA . SER A 1 86 ? 10.203 -6.940 -24.070 1.00 95.00 86 SER A CA 1
ATOM 674 C C . SER A 1 86 ? 8.821 -6.565 -24.610 1.00 95.00 86 SER A C 1
ATOM 676 O O . SER A 1 86 ? 8.713 -6.226 -25.788 1.00 95.00 86 SER A O 1
ATOM 678 N N . GLU A 1 87 ? 7.789 -6.581 -23.768 1.00 95.94 87 GLU A N 1
ATOM 679 C CA . GLU A 1 87 ? 6.406 -6.261 -24.132 1.00 95.94 87 GLU A CA 1
ATOM 680 C C . GLU A 1 87 ? 6.070 -4.772 -23.917 1.00 95.94 87 GLU A C 1
ATOM 682 O O . GLU A 1 87 ? 5.000 -4.315 -24.319 1.00 95.94 87 GLU A O 1
ATOM 687 N N . LEU A 1 88 ? 6.976 -3.998 -23.304 1.00 95.50 88 LEU A N 1
ATOM 688 C CA . LEU A 1 88 ? 6.794 -2.563 -23.087 1.00 95.50 88 LEU A CA 1
ATOM 689 C C . LEU A 1 88 ? 6.831 -1.777 -24.401 1.00 95.50 88 LEU A C 1
ATOM 691 O O . LEU A 1 88 ? 7.719 -1.946 -25.242 1.00 95.50 88 LEU A O 1
ATOM 695 N N . ASN A 1 89 ? 5.914 -0.822 -24.523 1.00 95.12 89 ASN A N 1
ATOM 696 C CA . ASN A 1 89 ? 5.914 0.135 -25.621 1.00 95.12 89 ASN A CA 1
ATOM 697 C C . ASN A 1 89 ? 6.848 1.323 -25.325 1.00 95.12 89 ASN A C 1
ATOM 699 O O . ASN A 1 89 ? 6.962 1.747 -24.172 1.00 95.12 89 ASN A O 1
ATOM 703 N N . PRO A 1 90 ? 7.509 1.913 -26.339 1.00 95.12 90 PRO A N 1
ATOM 704 C CA . PRO A 1 90 ? 8.224 3.179 -26.179 1.00 95.12 90 PRO A CA 1
ATOM 705 C C . PRO A 1 90 ? 7.342 4.266 -25.543 1.00 95.12 90 PRO A C 1
ATOM 707 O O . PRO A 1 90 ? 6.217 4.488 -25.984 1.00 95.12 90 PRO A O 1
ATOM 710 N N . GLY A 1 91 ? 7.858 4.942 -24.518 1.00 93.88 91 GLY A N 1
ATOM 711 C CA . GLY A 1 91 ? 7.155 5.943 -23.710 1.00 93.88 91 GLY A CA 1
ATOM 712 C C . GLY A 1 91 ? 6.329 5.370 -22.553 1.00 93.88 91 GLY A C 1
ATOM 713 O O . GLY A 1 91 ? 5.847 6.130 -21.715 1.00 93.88 91 GLY A O 1
ATOM 714 N N . GLN A 1 92 ? 6.163 4.046 -22.465 1.00 94.12 92 GLN A N 1
ATOM 715 C CA . GLN A 1 92 ? 5.393 3.427 -21.389 1.00 94.12 92 GLN A CA 1
ATOM 716 C C . GLN A 1 92 ? 6.136 3.541 -20.055 1.00 94.12 92 GLN A C 1
ATOM 718 O O . GLN A 1 92 ? 7.333 3.245 -19.957 1.00 94.12 92 GLN A O 1
ATOM 723 N N . LEU A 1 93 ? 5.410 3.966 -19.020 1.00 94.00 93 LEU A N 1
ATOM 724 C CA . LEU A 1 93 ? 5.936 4.068 -17.667 1.00 94.00 93 LEU A CA 1
ATOM 725 C C . LEU A 1 93 ? 5.861 2.717 -16.956 1.00 94.00 93 LEU A C 1
ATOM 727 O O . LEU A 1 93 ? 4.903 1.968 -17.132 1.00 94.00 93 LEU A O 1
ATOM 731 N N . PHE A 1 94 ? 6.861 2.406 -16.136 1.00 93.81 94 PHE A N 1
ATOM 732 C CA . PHE A 1 94 ? 6.896 1.167 -15.361 1.00 93.81 94 PHE A CA 1
ATOM 733 C C . PHE A 1 94 ? 7.749 1.297 -14.091 1.00 93.81 94 PHE A C 1
ATOM 735 O O . PHE A 1 94 ? 8.536 2.236 -13.949 1.00 93.81 94 PHE A O 1
ATOM 742 N N . LYS A 1 95 ? 7.619 0.335 -13.174 1.00 93.19 95 LYS A N 1
ATOM 743 C CA . LYS A 1 95 ? 8.515 0.133 -12.025 1.00 93.19 95 LYS A CA 1
ATOM 744 C C . LYS A 1 95 ? 9.248 -1.197 -12.133 1.00 93.19 95 LYS A C 1
ATOM 746 O O . LYS A 1 95 ? 8.752 -2.160 -12.726 1.00 93.19 95 LYS A O 1
ATOM 751 N N . LEU A 1 96 ? 10.429 -1.247 -11.529 1.00 92.31 96 LEU A N 1
ATOM 752 C CA . LEU A 1 96 ? 11.157 -2.489 -11.302 1.00 92.31 96 LEU A CA 1
ATOM 753 C C . LEU A 1 96 ? 10.670 -3.156 -10.013 1.00 92.31 96 LEU A C 1
ATOM 755 O O . LEU A 1 96 ? 10.166 -2.502 -9.099 1.00 92.31 96 LEU A O 1
ATOM 759 N N . LYS A 1 97 ? 10.833 -4.477 -9.931 1.00 87.75 97 LYS A N 1
ATOM 760 C CA . LYS A 1 97 ? 10.504 -5.228 -8.718 1.00 87.75 97 LYS A CA 1
ATOM 761 C C . LYS A 1 97 ? 11.318 -4.700 -7.534 1.00 87.75 97 LYS A C 1
ATOM 763 O O . LYS A 1 97 ? 12.535 -4.585 -7.638 1.00 87.75 97 LYS A O 1
ATOM 768 N N . TYR A 1 98 ? 10.642 -4.440 -6.415 1.00 81.62 98 TYR A N 1
ATOM 769 C CA . TYR A 1 98 ? 11.227 -3.880 -5.185 1.00 81.62 98 TYR A CA 1
ATOM 770 C C . TYR A 1 98 ? 11.779 -2.454 -5.313 1.00 81.62 98 TYR A C 1
ATOM 772 O O . TYR A 1 98 ? 12.482 -1.998 -4.415 1.00 81.62 98 TYR A O 1
ATOM 780 N N . ASP A 1 99 ? 11.448 -1.745 -6.392 1.00 82.56 99 ASP A N 1
ATOM 781 C CA . ASP A 1 99 ? 11.870 -0.367 -6.606 1.00 82.56 99 ASP A CA 1
ATOM 782 C C . ASP A 1 99 ? 10.675 0.593 -6.519 1.00 82.56 99 ASP A C 1
ATOM 784 O O . ASP A 1 99 ? 9.577 0.313 -7.004 1.00 82.56 99 ASP A O 1
ATOM 788 N N . CYS A 1 100 ? 10.900 1.751 -5.905 1.00 81.00 100 CYS A N 1
ATOM 789 C CA . CYS A 1 100 ? 9.930 2.843 -5.843 1.00 81.00 100 CYS A CA 1
ATOM 790 C C . CYS A 1 100 ? 10.114 3.842 -6.998 1.00 81.00 100 CYS A C 1
ATOM 792 O O . CYS A 1 100 ? 9.317 4.772 -7.145 1.00 81.00 100 CYS A O 1
ATOM 794 N N . VAL A 1 101 ? 11.162 3.685 -7.812 1.00 88.88 101 VAL A N 1
ATOM 795 C CA . VAL A 1 101 ? 11.464 4.564 -8.940 1.00 88.88 101 VAL A CA 1
ATOM 796 C C . VAL A 1 101 ? 10.584 4.235 -10.146 1.00 88.88 101 VAL A C 1
ATOM 798 O O . VAL A 1 101 ? 10.442 3.085 -10.555 1.00 88.88 101 VAL A O 1
ATOM 801 N N . VAL A 1 102 ? 10.024 5.287 -10.748 1.00 91.81 102 VAL A N 1
ATOM 802 C CA . VAL A 1 102 ? 9.312 5.203 -12.025 1.00 91.81 102 VAL A CA 1
ATOM 803 C C . VAL A 1 102 ? 10.295 5.387 -13.174 1.00 91.81 102 VAL A C 1
ATOM 805 O O . VAL A 1 102 ? 11.046 6.370 -13.217 1.00 91.81 102 VAL A O 1
ATOM 808 N N . TYR A 1 103 ? 10.241 4.466 -14.123 1.00 94.81 103 TYR A N 1
ATOM 809 C CA . TYR A 1 103 ? 11.016 4.469 -15.351 1.00 94.81 103 TYR A CA 1
ATOM 810 C C . TYR A 1 103 ? 10.118 4.692 -16.562 1.00 94.81 103 TYR A C 1
ATOM 812 O O . TYR A 1 103 ? 8.927 4.404 -16.521 1.00 94.81 103 TYR A O 1
ATOM 820 N N . GLU A 1 104 ? 10.706 5.194 -17.637 1.00 95.81 104 GLU A N 1
ATOM 821 C CA . GLU A 1 104 ? 10.096 5.316 -18.953 1.00 95.81 104 GLU A CA 1
ATOM 822 C C . GLU A 1 104 ? 10.871 4.436 -19.928 1.00 95.81 104 GLU A C 1
ATOM 824 O O . GLU A 1 104 ? 12.098 4.536 -20.058 1.00 95.81 104 GLU A O 1
ATOM 829 N N . TYR A 1 105 ? 10.163 3.535 -20.597 1.00 96.31 105 TYR A N 1
ATOM 830 C CA . TYR A 1 105 ? 10.774 2.643 -21.563 1.00 96.31 105 TYR A CA 1
ATOM 831 C C . TYR A 1 105 ? 11.085 3.375 -22.863 1.00 96.31 105 TYR A C 1
ATOM 833 O O . TYR A 1 105 ? 10.226 4.045 -23.424 1.00 96.31 105 TYR A O 1
ATOM 841 N N . TYR A 1 106 ? 12.306 3.235 -23.379 1.00 94.69 106 TYR A N 1
ATOM 842 C CA . TYR A 1 106 ? 12.710 3.931 -24.597 1.00 94.69 106 TYR A CA 1
ATOM 843 C C . TYR A 1 106 ? 12.644 3.023 -25.822 1.00 94.69 106 TYR A C 1
ATOM 845 O O . TYR A 1 106 ? 11.889 3.293 -26.752 1.00 94.69 106 TYR A O 1
ATOM 853 N N . ARG A 1 107 ? 13.460 1.961 -25.854 1.00 94.94 107 ARG A N 1
ATOM 854 C CA . ARG A 1 107 ? 13.489 0.990 -26.961 1.00 94.94 107 ARG A CA 1
ATOM 855 C C . ARG A 1 107 ? 14.344 -0.230 -26.641 1.00 94.94 107 ARG A C 1
ATOM 857 O O . ARG A 1 107 ? 15.262 -0.162 -25.822 1.00 94.94 107 ARG A O 1
ATOM 864 N N . THR A 1 108 ? 14.142 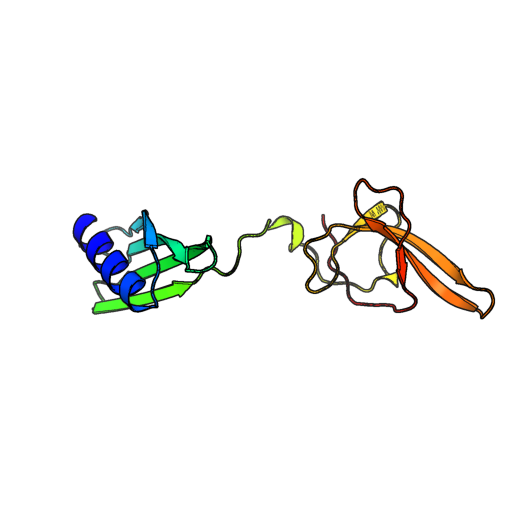-1.286 -27.421 1.00 96.06 108 THR A N 1
ATOM 865 C CA . THR A 1 108 ? 15.064 -2.422 -27.529 1.00 96.06 108 THR A CA 1
ATOM 866 C C . THR A 1 108 ? 16.076 -2.208 -28.658 1.00 96.06 108 THR A C 1
ATOM 868 O O . THR A 1 108 ? 15.723 -1.741 -29.740 1.00 96.06 108 THR A O 1
ATOM 871 N N . VAL A 1 109 ? 17.343 -2.566 -28.431 1.00 94.94 109 VAL A N 1
ATOM 872 C CA . VAL A 1 109 ? 18.397 -2.613 -29.462 1.00 94.94 109 VAL A CA 1
ATOM 873 C C . VAL A 1 109 ? 19.184 -3.923 -29.383 1.00 94.94 109 VAL A C 1
ATOM 875 O O . VAL A 1 109 ? 19.088 -4.646 -28.396 1.00 94.94 109 VAL A O 1
ATOM 878 N N . ARG A 1 110 ? 19.985 -4.224 -30.409 1.00 95.44 110 ARG A N 1
ATOM 879 C CA . ARG A 1 110 ? 21.006 -5.282 -30.361 1.00 95.44 110 ARG A CA 1
ATOM 880 C C . ARG A 1 110 ? 22.384 -4.662 -30.147 1.00 95.44 110 ARG A C 1
ATOM 882 O O . ARG A 1 110 ? 22.675 -3.612 -30.723 1.00 95.44 110 ARG A O 1
ATOM 889 N N . ASP A 1 111 ? 23.211 -5.277 -29.310 1.00 91.81 111 ASP A N 1
ATOM 890 C CA . ASP A 1 111 ? 24.622 -4.902 -29.195 1.00 91.81 111 ASP A CA 1
ATOM 891 C C . ASP A 1 111 ? 25.483 -5.555 -30.297 1.00 91.81 111 ASP A C 1
ATOM 893 O O . ASP A 1 111 ? 24.978 -6.225 -31.201 1.00 91.81 111 ASP A O 1
ATOM 897 N N . ARG A 1 112 ? 26.805 -5.345 -30.234 1.00 90.81 112 ARG A N 1
ATOM 898 C CA . ARG A 1 112 ? 27.762 -5.914 -31.201 1.00 90.81 112 ARG A CA 1
ATOM 899 C C . ARG A 1 112 ? 27.845 -7.440 -31.146 1.00 90.81 112 ARG A C 1
ATOM 901 O O . ARG A 1 112 ? 28.280 -8.048 -32.116 1.00 90.81 112 ARG A O 1
ATOM 908 N N . GLU A 1 113 ? 27.435 -8.041 -30.037 1.00 92.38 113 GLU A N 1
ATOM 909 C CA . GLU A 1 113 ? 27.409 -9.486 -29.827 1.00 92.38 113 GLU A CA 1
ATOM 910 C C . GLU A 1 113 ? 26.010 -10.077 -30.065 1.00 92.38 113 GLU A C 1
ATOM 912 O O . GLU A 1 113 ? 25.733 -11.218 -29.699 1.00 92.38 113 GLU A O 1
ATOM 917 N N . ASN A 1 114 ? 25.118 -9.303 -30.693 1.00 91.25 114 ASN A N 1
ATOM 918 C CA . ASN A 1 114 ? 23.741 -9.677 -30.988 1.00 91.25 114 ASN A CA 1
ATOM 919 C C . ASN A 1 114 ? 22.887 -9.971 -29.736 1.00 91.25 114 ASN A C 1
ATOM 921 O O . ASN A 1 114 ? 21.847 -10.630 -29.827 1.00 91.25 114 ASN A O 1
ATOM 925 N N . ARG A 1 115 ? 23.267 -9.456 -28.562 1.00 93.25 115 ARG A N 1
ATOM 926 C CA . ARG A 1 115 ? 22.462 -9.541 -27.337 1.00 93.25 115 ARG A CA 1
ATOM 927 C C . ARG A 1 115 ? 21.360 -8.486 -27.369 1.00 93.25 115 ARG A C 1
ATOM 929 O O . ARG A 1 115 ? 21.569 -7.372 -27.851 1.00 93.25 115 ARG A O 1
ATOM 936 N N . THR A 1 116 ? 20.179 -8.828 -26.863 1.00 95.75 116 THR A N 1
ATOM 937 C CA . THR A 1 116 ? 19.070 -7.877 -26.710 1.00 95.75 116 THR A CA 1
ATOM 938 C C . THR A 1 116 ? 19.360 -6.934 -25.546 1.00 95.75 116 THR A C 1
ATOM 940 O O . THR A 1 116 ? 19.630 -7.392 -24.440 1.00 95.75 116 THR A O 1
ATOM 943 N N . ILE A 1 117 ? 19.288 -5.627 -25.793 1.00 96.75 117 ILE A N 1
ATOM 944 C CA . ILE A 1 117 ? 19.488 -4.575 -24.797 1.00 96.75 117 ILE A CA 1
ATOM 945 C C . ILE A 1 117 ? 18.224 -3.725 -24.706 1.00 96.75 117 ILE A C 1
ATOM 947 O O . ILE A 1 117 ? 17.857 -3.032 -25.658 1.00 96.75 117 ILE A O 1
ATOM 951 N N . TYR A 1 118 ? 17.603 -3.729 -23.537 1.00 96.88 118 TYR A N 1
ATOM 952 C CA . TYR A 1 118 ? 16.463 -2.894 -23.190 1.00 96.88 118 TYR A CA 1
ATOM 953 C C . TYR A 1 118 ? 16.961 -1.562 -22.636 1.00 96.88 118 TYR A C 1
ATOM 955 O O . TYR A 1 118 ? 17.769 -1.544 -21.707 1.00 96.88 118 TYR A O 1
ATOM 963 N N . ARG A 1 119 ? 16.512 -0.442 -23.207 1.00 96.31 119 ARG A N 1
ATOM 964 C CA . ARG A 1 119 ? 16.902 0.908 -22.776 1.00 96.31 119 ARG A CA 1
ATOM 965 C C . ARG A 1 119 ? 15.713 1.646 -22.191 1.00 96.31 119 ARG A C 1
ATOM 967 O O . ARG A 1 119 ? 14.649 1.674 -22.804 1.00 96.31 119 ARG A O 1
ATOM 974 N N . PHE A 1 120 ? 15.927 2.289 -21.054 1.00 96.25 120 PHE A N 1
ATOM 975 C CA . PHE A 1 120 ? 14.911 3.045 -20.329 1.00 96.25 120 PHE A CA 1
ATOM 976 C C . PHE A 1 120 ? 15.568 4.173 -19.529 1.00 96.25 120 PHE A C 1
ATOM 978 O O . PHE A 1 120 ? 16.781 4.169 -19.314 1.00 96.25 120 PHE A O 1
ATOM 985 N N . THR A 1 121 ? 14.790 5.159 -19.102 1.00 96.06 121 THR A N 1
ATOM 986 C CA . THR A 1 121 ? 15.263 6.286 -18.287 1.00 96.06 121 THR A CA 1
ATOM 987 C C . THR A 1 121 ? 14.462 6.357 -17.000 1.00 96.06 121 THR A C 1
ATOM 989 O O . THR A 1 121 ? 13.314 5.931 -16.944 1.00 96.06 121 THR A O 1
ATOM 992 N N . ARG A 1 122 ? 15.049 6.901 -15.932 1.00 94.50 122 ARG A N 1
ATOM 993 C CA . ARG A 1 122 ? 14.245 7.326 -14.779 1.00 94.50 122 ARG A CA 1
ATOM 994 C C . ARG A 1 122 ? 13.355 8.488 -15.226 1.00 94.50 122 ARG A C 1
ATOM 996 O O . ARG A 1 122 ? 13.862 9.414 -15.857 1.00 94.50 122 ARG A O 1
ATOM 1003 N N . LYS A 1 123 ? 12.068 8.476 -14.869 1.00 89.44 123 LYS A N 1
ATOM 1004 C CA . LYS A 1 123 ? 11.120 9.542 -15.230 1.00 89.44 123 LYS A CA 1
ATOM 1005 C C . LYS A 1 123 ? 11.662 10.911 -14.801 1.00 89.44 123 LYS A C 1
ATOM 1007 O O . LYS A 1 123 ? 12.011 11.106 -13.636 1.00 89.44 123 LYS A O 1
ATOM 1012 N N . GLY A 1 124 ? 11.755 11.844 -15.751 1.00 84.06 124 GLY A N 1
ATOM 1013 C CA . GLY A 1 124 ? 12.322 13.184 -15.539 1.00 84.06 124 GLY A CA 1
ATOM 1014 C C . GLY A 1 124 ? 13.856 13.268 -15.581 1.00 84.06 124 GLY A C 1
ATOM 1015 O O . GLY A 1 124 ? 14.408 14.335 -15.331 1.00 84.06 124 GLY A O 1
ATOM 1016 N N . SER A 1 125 ? 14.557 12.175 -15.897 1.00 89.94 125 SER A N 1
ATOM 1017 C CA . SER A 1 125 ? 16.010 12.145 -16.089 1.00 89.94 125 SER A CA 1
ATOM 1018 C C . SER A 1 125 ? 16.380 11.931 -17.557 1.00 89.94 125 SER A C 1
ATOM 1020 O O . SER A 1 125 ? 15.685 11.236 -18.292 1.00 89.94 125 SER A O 1
ATOM 1022 N N . CYS A 1 126 ? 17.534 12.465 -17.964 1.00 85.62 126 CYS A N 1
ATOM 1023 C CA . CYS A 1 126 ? 18.116 12.231 -19.289 1.00 85.62 126 CYS A CA 1
ATOM 1024 C C . CYS A 1 126 ? 19.080 11.029 -19.325 1.00 85.62 126 CYS A C 1
ATOM 1026 O O . CYS A 1 126 ? 19.606 10.692 -20.386 1.00 85.62 126 CYS A O 1
ATOM 1028 N N . ASN A 1 127 ? 19.348 10.391 -18.180 1.00 91.50 127 ASN A N 1
ATOM 1029 C CA . ASN A 1 127 ? 20.301 9.287 -18.099 1.00 91.50 127 ASN A CA 1
ATOM 1030 C C . ASN A 1 127 ? 19.652 7.972 -18.544 1.00 91.50 127 ASN A C 1
ATOM 1032 O O . ASN A 1 127 ? 18.693 7.500 -17.931 1.00 91.50 127 ASN A O 1
ATOM 1036 N N . ILE A 1 128 ? 20.210 7.371 -19.597 1.00 91.62 128 ILE A N 1
ATOM 1037 C CA . ILE A 1 128 ? 19.770 6.080 -20.132 1.00 91.62 128 ILE A CA 1
ATOM 1038 C C . ILE A 1 128 ? 20.377 4.947 -19.305 1.00 91.62 128 ILE A C 1
ATOM 1040 O O . ILE A 1 128 ? 21.592 4.744 -19.308 1.00 91.62 128 ILE A O 1
ATOM 1044 N N . ALA A 1 129 ? 19.511 4.173 -18.662 1.00 92.31 129 ALA A N 1
ATOM 1045 C CA . ALA A 1 129 ? 19.827 2.868 -18.108 1.00 92.31 129 ALA A CA 1
ATOM 1046 C C . ALA A 1 129 ? 19.646 1.775 -19.174 1.00 92.31 129 ALA A C 1
ATOM 1048 O O . ALA A 1 129 ? 18.918 1.941 -20.160 1.00 92.31 129 ALA A O 1
ATOM 1049 N N . GLN A 1 130 ? 20.349 0.658 -18.991 1.00 93.75 130 GLN A N 1
ATOM 1050 C CA . GLN A 1 130 ? 20.310 -0.481 -19.904 1.00 93.75 130 GLN A CA 1
ATOM 1051 C C . GLN A 1 130 ? 20.182 -1.785 -19.117 1.00 93.75 130 GLN A C 1
ATOM 1053 O O . GLN A 1 130 ? 20.848 -1.956 -18.099 1.00 93.75 130 GLN A O 1
ATOM 1058 N N . SER A 1 131 ? 19.368 -2.712 -19.616 1.00 93.38 131 SER A N 1
ATOM 1059 C CA . SER A 1 131 ? 19.269 -4.088 -19.123 1.00 93.38 131 SER A CA 1
ATOM 1060 C C . SER A 1 131 ? 19.486 -5.068 -20.272 1.00 93.38 131 SER A C 1
ATOM 1062 O O . SER A 1 131 ? 19.017 -4.842 -21.385 1.00 93.38 131 SER A O 1
ATOM 1064 N N . VAL A 1 132 ? 20.180 -6.171 -19.999 1.00 94.38 132 VAL A N 1
ATOM 1065 C CA . VAL A 1 132 ? 20.342 -7.306 -20.931 1.00 94.38 132 VAL A CA 1
ATOM 1066 C C . VAL A 1 132 ? 19.347 -8.437 -20.644 1.00 94.38 132 VAL A C 1
ATOM 1068 O O . VAL A 1 132 ? 19.349 -9.460 -21.323 1.00 94.38 132 VAL A O 1
ATOM 1071 N N . GLN A 1 133 ? 18.529 -8.284 -19.602 1.00 93.88 133 GLN A N 1
ATOM 1072 C CA . GLN A 1 133 ? 17.597 -9.299 -19.126 1.00 93.88 133 GLN A CA 1
ATOM 1073 C C . GLN A 1 133 ? 16.162 -8.873 -19.409 1.00 93.88 133 GLN A C 1
ATOM 1075 O O . GLN A 1 133 ? 15.779 -7.738 -19.118 1.00 93.88 133 GLN A O 1
ATOM 1080 N N . ASP A 1 134 ? 15.372 -9.812 -19.929 1.00 95.19 134 ASP A N 1
ATOM 1081 C CA . ASP A 1 134 ? 13.934 -9.639 -20.119 1.00 95.19 134 ASP A CA 1
ATOM 1082 C C . ASP A 1 134 ? 13.180 -9.916 -18.813 1.00 95.19 134 ASP A C 1
ATOM 1084 O O . ASP A 1 134 ? 12.604 -10.987 -18.592 1.00 95.19 134 ASP A O 1
ATOM 1088 N N . ILE A 1 135 ? 13.303 -8.982 -17.879 1.00 94.62 135 ILE A N 1
ATOM 1089 C CA . ILE A 1 135 ? 12.757 -9.110 -16.528 1.00 94.62 135 ILE A CA 1
ATOM 1090 C C . ILE A 1 135 ? 11.265 -8.778 -16.483 1.00 94.62 135 ILE A C 1
ATOM 1092 O O . ILE A 1 135 ? 10.730 -8.107 -17.363 1.00 94.62 135 ILE A O 1
ATOM 1096 N N . GLU A 1 136 ? 10.610 -9.261 -15.432 1.00 95.44 136 GLU A N 1
ATOM 1097 C CA . GLU A 1 136 ? 9.262 -8.838 -15.059 1.00 95.44 136 GLU A CA 1
ATOM 1098 C C . GLU A 1 136 ? 9.284 -7.370 -14.604 1.00 95.44 136 GLU A C 1
ATOM 1100 O O . GLU A 1 136 ? 10.143 -6.961 -13.814 1.00 95.44 136 GLU A O 1
ATOM 1105 N N . VAL A 1 137 ? 8.344 -6.588 -15.123 1.00 94.94 137 VAL A N 1
ATOM 1106 C CA . VAL A 1 137 ? 8.166 -5.157 -14.865 1.00 94.94 137 VAL A CA 1
ATOM 1107 C C . VAL A 1 137 ? 6.706 -4.859 -14.541 1.00 94.94 137 VAL A C 1
ATOM 1109 O O . VAL A 1 137 ? 5.809 -5.615 -14.912 1.00 94.94 137 VAL A O 1
ATOM 1112 N N . PHE A 1 138 ? 6.470 -3.736 -13.865 1.00 93.56 138 PHE A N 1
ATOM 1113 C CA . PHE A 1 138 ? 5.145 -3.330 -13.395 1.00 93.56 138 PHE A CA 1
ATOM 1114 C C . PHE A 1 138 ? 4.719 -2.050 -14.123 1.00 93.56 138 PHE A C 1
ATOM 1116 O O . PHE A 1 138 ? 5.179 -0.968 -13.743 1.00 93.56 138 PHE A O 1
ATOM 1123 N N . PRO A 1 139 ? 3.937 -2.147 -15.210 1.00 92.94 139 PRO A N 1
ATOM 1124 C CA . PRO A 1 139 ? 3.541 -0.989 -16.006 1.00 92.94 139 PRO A CA 1
ATOM 1125 C C . PRO A 1 139 ? 2.576 -0.068 -15.246 1.00 92.94 139 PRO A C 1
ATOM 1127 O O . PRO A 1 139 ? 1.650 -0.519 -14.577 1.00 92.94 139 PRO A O 1
ATOM 1130 N N . ILE A 1 140 ? 2.769 1.240 -15.394 1.00 89.12 140 ILE A N 1
ATOM 1131 C CA . ILE A 1 140 ? 1.913 2.278 -14.808 1.00 89.12 140 ILE A CA 1
ATOM 1132 C C . ILE A 1 140 ? 0.961 2.790 -15.893 1.00 89.12 140 ILE A C 1
ATOM 1134 O O . ILE A 1 140 ? 1.405 3.031 -17.019 1.00 89.12 140 ILE A O 1
ATOM 1138 N N . GLY A 1 141 ? -0.327 2.904 -15.547 1.00 73.88 141 GLY A N 1
ATOM 1139 C CA . GLY A 1 141 ? -1.395 3.392 -16.431 1.00 73.88 141 GLY A CA 1
ATOM 1140 C C . GLY A 1 141 ? -1.294 4.873 -16.771 1.00 73.88 141 GLY A C 1
ATOM 1141 O O . GLY A 1 141 ? -0.730 5.640 -15.955 1.00 73.88 141 GLY A O 1
#

Secondary structure (DSSP, 8-state):
--HHHHHHHHHHHHTTSSS-EEEEEEEEEE-GGG--EEEEEEEE-TTS-EEEEEEEEETTTTEEEEEEE-----GGGGSSPPEEGGGPPTT-EEEETT---EEEEEEEEE-TT--EEEEEEETT--PEEEESS--EEEE--

Sequence (141 aa):
MKREQAFRIARTLVAQTSDIEIVDIKIKCMEPAGGRITVAVDAVNEEDENDRYEVEIDPTANSVSLKKVKGSYSLDEYLNEPMRMSELNPGQLFKLKYDCVVYEYYRTVRDRENRTIYRFTRKGSCNIAQSVQDIEVFPIG

Foldseek 3Di:
DDPVVVQVVVVVVVVVPDPKAWDDKDWPDADPPRAKTKIKIWIADPVRDIKIKIWIQGVPVRDIDIDTDPDDDDPQLQPDDWDWLQPDDQQWWWADVPDPFIKGWHDWDADPVRQIKTWIGGVPDPDIDIDSDRDTIRTGD

Radius of gyration: 22.8 Å; chains: 1; bounding box: 54×25×56 Å